Protein AF-A0A9D8WCL7-F1 (afdb_monomer_lite)

Structure (mmCIF, N/CA/C/O backbone):
data_AF-A0A9D8WCL7-F1
#
_entry.id   AF-A0A9D8WCL7-F1
#
loop_
_atom_site.group_PDB
_atom_site.id
_atom_site.type_symbol
_atom_site.label_atom_id
_atom_site.label_alt_id
_atom_site.label_comp_id
_atom_site.label_asym_id
_atom_site.label_entity_id
_atom_site.label_seq_id
_atom_site.pdbx_PDB_ins_code
_atom_site.Cartn_x
_atom_site.Cartn_y
_atom_site.Cartn_z
_atom_site.occupancy
_atom_site.B_iso_or_equiv
_atom_site.auth_seq_id
_atom_site.auth_comp_id
_atom_site.auth_asym_id
_atom_site.auth_atom_id
_atom_site.pdbx_PDB_model_num
ATOM 1 N N . MET A 1 1 ? 23.160 56.552 -27.218 1.00 34.03 1 MET A N 1
ATOM 2 C CA . MET A 1 1 ? 22.590 55.188 -27.225 1.00 34.03 1 MET A CA 1
ATOM 3 C C . MET A 1 1 ? 23.406 54.315 -26.280 1.00 34.03 1 MET A C 1
ATOM 5 O O . MET A 1 1 ? 24.615 54.299 -26.427 1.00 34.03 1 MET A O 1
ATOM 9 N N . LYS A 1 2 ? 22.698 53.624 -25.373 1.00 36.78 2 LYS A N 1
ATOM 10 C CA . LYS A 1 2 ? 23.035 52.411 -24.595 1.00 36.78 2 LYS A CA 1
ATOM 11 C C . LYS A 1 2 ? 24.181 52.452 -23.555 1.00 36.78 2 LYS A C 1
ATOM 13 O O . LYS A 1 2 ? 25.355 52.581 -23.860 1.00 36.78 2 LYS A O 1
ATOM 18 N N . THR A 1 3 ? 23.721 52.284 -22.315 1.00 43.66 3 THR A N 1
ATOM 19 C CA . THR A 1 3 ? 24.342 52.043 -21.003 1.00 43.66 3 THR A CA 1
ATOM 20 C C . THR A 1 3 ? 25.084 50.710 -20.896 1.00 43.66 3 THR A C 1
ATOM 22 O O . THR A 1 3 ? 24.602 49.733 -21.466 1.00 43.66 3 THR A O 1
ATOM 25 N N . VAL A 1 4 ? 26.116 50.615 -20.041 1.00 42.56 4 VAL A N 1
ATOM 26 C CA . VAL A 1 4 ? 26.512 49.339 -19.408 1.00 42.56 4 VAL A CA 1
ATOM 27 C C . VAL A 1 4 ? 26.887 49.542 -17.932 1.00 42.56 4 VAL A C 1
ATOM 29 O O . VAL A 1 4 ? 27.802 50.286 -17.598 1.00 42.56 4 VAL A O 1
ATOM 32 N N . LEU A 1 5 ? 26.066 48.871 -17.123 1.00 43.91 5 LEU A N 1
ATOM 33 C CA . LEU A 1 5 ? 26.157 48.323 -15.769 1.00 43.91 5 LEU A CA 1
ATOM 34 C C . LEU A 1 5 ? 27.315 48.714 -14.832 1.00 43.91 5 LEU A C 1
ATOM 36 O O . LEU A 1 5 ? 28.492 48.507 -15.114 1.00 43.91 5 LEU A O 1
ATOM 40 N N . GLY A 1 6 ? 26.900 49.166 -13.643 1.00 33.88 6 GLY A N 1
ATOM 41 C CA . GLY A 1 6 ? 27.720 49.387 -12.459 1.00 33.88 6 GLY A CA 1
ATOM 42 C C . GLY A 1 6 ? 28.096 48.105 -11.710 1.00 33.88 6 GLY A C 1
ATOM 43 O O . GLY A 1 6 ? 27.504 47.041 -11.884 1.00 33.88 6 GLY A O 1
ATOM 44 N N . ALA A 1 7 ? 29.133 48.282 -10.897 1.00 48.72 7 ALA A N 1
ATOM 45 C CA . ALA A 1 7 ? 29.952 47.288 -10.231 1.00 48.72 7 ALA A CA 1
ATOM 46 C C . ALA A 1 7 ? 29.240 46.450 -9.158 1.00 48.72 7 ALA A C 1
ATOM 48 O O . ALA A 1 7 ? 28.266 46.863 -8.532 1.00 48.72 7 ALA A O 1
ATOM 49 N N . ALA A 1 8 ? 29.824 45.272 -8.946 1.00 47.41 8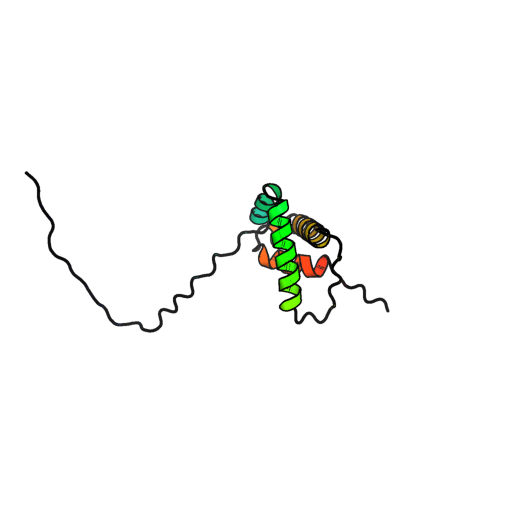 ALA A N 1
ATOM 50 C CA . ALA A 1 8 ? 29.477 44.274 -7.955 1.00 47.41 8 ALA A CA 1
ATOM 51 C C . ALA A 1 8 ? 29.528 44.800 -6.512 1.00 47.41 8 ALA A C 1
ATOM 53 O O . ALA A 1 8 ? 30.469 45.488 -6.120 1.00 47.41 8 ALA A O 1
ATOM 54 N N . ALA A 1 9 ? 28.572 44.356 -5.700 1.00 42.72 9 ALA A N 1
ATOM 55 C CA . ALA A 1 9 ? 28.692 44.333 -4.251 1.00 42.72 9 ALA A CA 1
ATOM 56 C C . ALA A 1 9 ? 28.553 42.876 -3.794 1.00 42.72 9 ALA A C 1
ATOM 58 O O . ALA A 1 9 ? 27.452 42.353 -3.642 1.00 42.72 9 ALA A O 1
ATOM 59 N N . ALA A 1 10 ? 29.695 42.210 -3.624 1.00 49.16 10 ALA A N 1
ATOM 60 C CA . ALA A 1 10 ? 29.781 40.965 -2.879 1.00 49.16 10 ALA A CA 1
ATOM 61 C C . ALA A 1 10 ? 29.722 41.316 -1.387 1.00 49.16 10 ALA A C 1
ATOM 63 O O . ALA A 1 10 ? 30.685 41.844 -0.834 1.00 49.16 10 ALA A O 1
ATOM 64 N N . VAL A 1 11 ? 28.588 41.050 -0.740 1.00 45.69 11 VAL A N 1
ATOM 65 C CA . VAL A 1 11 ? 28.482 41.095 0.721 1.00 45.69 11 VAL A CA 1
ATOM 66 C C . VAL A 1 11 ? 28.601 39.665 1.228 1.00 45.69 11 VAL A C 1
ATOM 68 O O . VAL A 1 11 ? 27.634 38.910 1.259 1.00 45.69 11 VAL A O 1
ATOM 71 N N . LEU A 1 12 ? 29.826 39.292 1.599 1.00 50.06 12 LEU A N 1
ATOM 72 C CA . LEU A 1 12 ? 30.101 38.131 2.437 1.00 50.06 12 LEU A CA 1
ATOM 73 C C . LEU A 1 12 ? 29.705 38.485 3.874 1.00 50.06 12 LEU A C 1
ATOM 75 O O . LEU A 1 12 ? 30.469 39.134 4.587 1.00 50.06 12 LEU A O 1
ATOM 79 N N . ALA A 1 13 ? 28.518 38.061 4.303 1.00 47.34 13 ALA A N 1
ATOM 80 C CA . ALA A 1 13 ? 28.166 38.016 5.717 1.00 47.34 13 ALA A CA 1
ATOM 81 C C . ALA A 1 13 ? 28.408 36.592 6.234 1.00 47.34 13 ALA A C 1
ATOM 83 O O . ALA A 1 13 ? 27.583 35.694 6.100 1.00 47.34 13 ALA A O 1
ATOM 84 N N . PHE A 1 14 ? 29.599 36.405 6.797 1.00 51.03 14 PHE A N 1
ATOM 85 C CA . PHE A 1 14 ? 30.046 35.223 7.526 1.00 51.03 14 PHE A CA 1
ATOM 86 C C . PHE A 1 14 ? 29.446 35.247 8.944 1.00 51.03 14 PHE A C 1
ATOM 88 O O . PHE A 1 14 ? 30.127 35.618 9.889 1.00 51.03 14 PHE A O 1
ATOM 95 N N . PHE A 1 15 ? 28.171 34.890 9.110 1.00 48.38 15 PHE A N 1
ATOM 96 C CA . PHE A 1 15 ? 27.592 34.570 10.424 1.00 48.38 15 PHE A CA 1
ATOM 97 C C . PHE A 1 15 ? 26.469 33.545 10.245 1.00 48.38 15 PHE A C 1
ATOM 99 O O . PHE A 1 15 ? 25.390 33.890 9.781 1.00 48.38 15 PHE A O 1
ATOM 106 N N . GLY A 1 16 ? 26.744 32.286 10.597 1.00 38.09 16 GLY A N 1
ATOM 107 C CA . GLY A 1 16 ? 25.758 31.201 10.555 1.00 38.09 16 GLY A CA 1
ATOM 108 C C . GLY A 1 16 ? 26.301 29.884 10.004 1.00 38.09 16 GLY A C 1
ATOM 109 O O . GLY A 1 16 ? 25.709 29.297 9.108 1.00 38.09 16 GLY A O 1
ATOM 110 N N . LEU A 1 17 ? 27.441 29.415 10.526 1.00 44.31 17 LEU A N 1
ATOM 111 C CA . LEU A 1 17 ? 27.709 27.972 10.579 1.00 44.31 17 LEU A CA 1
ATOM 112 C C . LEU A 1 17 ? 26.498 27.322 11.281 1.00 44.31 17 LEU A C 1
ATOM 114 O O . LEU A 1 17 ? 26.026 27.901 12.255 1.00 44.31 17 LEU A O 1
ATOM 118 N N . PHE A 1 18 ? 26.010 26.181 10.783 1.00 45.66 18 PHE A N 1
ATOM 119 C CA . PHE A 1 18 ? 24.719 25.534 11.107 1.00 45.66 18 PHE A CA 1
ATOM 120 C C . PHE A 1 18 ? 23.485 26.075 10.359 1.00 45.66 18 PHE A C 1
ATOM 122 O O . PHE A 1 18 ? 22.411 26.215 10.932 1.00 45.66 18 PHE A O 1
ATOM 129 N N . ALA A 1 19 ? 23.592 26.324 9.053 1.00 39.22 19 ALA A N 1
ATOM 130 C CA . ALA A 1 19 ? 22.452 26.021 8.194 1.00 39.22 19 ALA A CA 1
ATOM 131 C C . ALA A 1 19 ? 22.567 24.536 7.848 1.00 39.22 19 ALA A C 1
ATOM 133 O O . ALA A 1 19 ? 23.224 24.161 6.876 1.00 39.22 19 ALA A O 1
ATOM 134 N N . ASP A 1 20 ? 22.010 23.693 8.713 1.00 42.16 20 ASP A N 1
ATOM 135 C CA . ASP A 1 20 ? 21.554 22.368 8.326 1.00 42.16 20 ASP A CA 1
ATOM 136 C C . ASP A 1 20 ? 20.616 22.571 7.131 1.00 42.16 20 ASP A C 1
ATOM 138 O O . ASP A 1 20 ? 19.422 22.818 7.280 1.00 42.16 20 ASP A O 1
ATOM 142 N N . ALA A 1 21 ? 21.179 22.536 5.923 1.00 45.66 21 ALA A N 1
ATOM 143 C CA . ALA A 1 21 ? 20.429 22.268 4.715 1.00 45.66 21 ALA A CA 1
ATOM 144 C C . ALA A 1 21 ? 19.985 20.805 4.811 1.00 45.66 21 ALA A C 1
ATOM 146 O O . ALA A 1 21 ? 20.493 19.938 4.105 1.00 45.66 21 ALA A O 1
ATOM 147 N N . GLN A 1 22 ? 19.082 20.520 5.753 1.00 41.47 22 GLN A N 1
ATOM 148 C CA . GLN A 1 22 ? 18.163 19.410 5.618 1.00 41.47 22 GLN A CA 1
ATOM 149 C C . GLN A 1 22 ? 17.443 19.756 4.322 1.00 41.47 22 GLN A C 1
ATOM 151 O O . GLN A 1 22 ? 16.653 20.699 4.283 1.00 41.47 22 GLN A O 1
ATOM 156 N N . ALA A 1 23 ? 17.853 19.122 3.223 1.00 46.19 23 ALA A N 1
ATOM 157 C CA . ALA A 1 23 ? 17.016 19.060 2.047 1.00 46.19 23 ALA A CA 1
ATOM 158 C C . ALA A 1 23 ? 15.701 18.496 2.575 1.00 46.19 23 ALA A C 1
ATOM 160 O O . ALA A 1 23 ? 15.657 17.333 2.966 1.00 46.19 23 ALA A O 1
ATOM 161 N N . GLU A 1 24 ? 14.726 19.382 2.763 1.00 41.50 24 GLU A N 1
ATOM 162 C CA . GLU A 1 24 ? 13.397 19.041 3.236 1.00 41.50 24 GLU A CA 1
ATOM 163 C C . GLU A 1 24 ? 12.922 17.970 2.263 1.00 41.50 24 GLU A C 1
ATOM 165 O O . GLU A 1 24 ? 12.837 18.220 1.056 1.00 41.50 24 GLU A O 1
ATOM 170 N N . GLU A 1 25 ? 12.819 16.735 2.759 1.00 54.22 25 GLU A N 1
ATOM 171 C CA . GLU A 1 25 ? 12.346 15.622 1.952 1.00 54.22 25 GLU A CA 1
ATOM 172 C C . GLU A 1 25 ? 10.992 16.082 1.405 1.00 54.22 25 GLU A C 1
ATOM 174 O O . GLU A 1 25 ? 10.194 16.616 2.188 1.00 54.22 25 GLU A O 1
ATOM 179 N N . PRO A 1 26 ? 10.782 16.052 0.074 1.00 55.44 26 PRO A N 1
ATOM 180 C CA . PRO A 1 26 ? 9.546 16.563 -0.494 1.00 55.44 26 PRO A CA 1
ATOM 181 C C . PRO A 1 26 ? 8.392 15.905 0.251 1.00 55.44 26 PRO A C 1
ATOM 183 O O . PRO A 1 26 ? 8.411 14.693 0.459 1.00 55.44 26 PRO A O 1
ATOM 186 N N . ALA A 1 27 ? 7.451 16.725 0.723 1.00 63.25 27 ALA A N 1
ATOM 187 C CA . ALA A 1 27 ? 6.296 16.210 1.435 1.00 63.25 27 ALA A CA 1
ATOM 188 C C . ALA A 1 27 ? 5.631 15.156 0.550 1.00 63.25 27 ALA A C 1
ATOM 190 O O . ALA A 1 27 ? 5.347 15.433 -0.616 1.00 63.25 27 ALA A O 1
ATOM 191 N N . ASP A 1 28 ? 5.446 13.960 1.103 1.00 76.44 28 ASP A N 1
ATOM 192 C CA . ASP A 1 28 ? 4.765 12.877 0.410 1.00 76.44 28 ASP A CA 1
ATOM 193 C C . ASP A 1 28 ? 3.388 13.359 -0.062 1.00 76.44 28 ASP A C 1
ATOM 195 O O . ASP A 1 28 ? 2.651 14.009 0.689 1.00 76.44 28 ASP A O 1
ATOM 199 N N . ASP A 1 29 ? 3.047 13.029 -1.307 1.00 88.88 29 ASP A N 1
ATOM 200 C CA . ASP A 1 29 ? 1.730 13.307 -1.867 1.00 88.88 29 ASP A CA 1
ATOM 201 C C . ASP A 1 29 ? 0.616 12.622 -1.051 1.00 88.88 29 ASP A C 1
ATOM 203 O O . ASP A 1 29 ? 0.840 11.698 -0.259 1.00 88.88 29 ASP A O 1
ATOM 207 N N . SER A 1 30 ? -0.627 13.065 -1.238 1.00 95.00 30 SER A N 1
ATOM 208 C CA . SER A 1 30 ? -1.769 12.399 -0.606 1.00 95.00 30 SER A CA 1
ATOM 209 C C . SER A 1 30 ? -1.996 11.001 -1.191 1.00 95.00 30 SER A C 1
ATOM 211 O O . SER A 1 30 ? -1.684 10.745 -2.359 1.00 95.00 30 SER A O 1
ATOM 213 N N . LEU A 1 31 ? -2.599 10.098 -0.410 1.00 94.75 31 LEU A N 1
ATOM 214 C CA . LEU A 1 31 ? -2.973 8.756 -0.872 1.00 94.75 31 LEU A CA 1
ATOM 215 C C . LEU A 1 31 ? -3.813 8.795 -2.156 1.00 94.75 31 LEU A C 1
ATOM 217 O O . LEU A 1 31 ? -3.591 7.993 -3.063 1.00 94.75 31 LEU A O 1
ATOM 221 N N . GLN A 1 32 ? -4.761 9.728 -2.244 1.00 95.44 32 GLN A N 1
ATOM 222 C CA . GLN A 1 32 ? -5.582 9.892 -3.440 1.00 95.44 32 GLN A CA 1
ATOM 223 C C . GLN A 1 32 ? -4.746 10.253 -4.674 1.00 95.44 32 GLN A C 1
ATOM 225 O O . GLN A 1 32 ? -4.928 9.653 -5.732 1.00 95.44 32 GLN A O 1
ATOM 230 N N . THR A 1 33 ? -3.820 11.208 -4.549 1.00 95.19 33 THR A N 1
ATOM 231 C CA . THR A 1 33 ? -2.946 11.612 -5.663 1.00 95.19 33 THR A CA 1
ATOM 232 C C . THR A 1 33 ? -2.077 10.442 -6.108 1.00 95.19 33 THR A C 1
ATOM 234 O O . THR A 1 33 ? -2.011 10.130 -7.293 1.00 95.19 33 THR A O 1
ATOM 237 N N . PHE A 1 34 ? -1.502 9.728 -5.143 1.00 94.50 34 PHE A N 1
ATOM 238 C CA . PHE A 1 34 ? -0.693 8.547 -5.396 1.00 94.50 34 PHE A CA 1
ATOM 239 C C . PHE A 1 34 ? -1.466 7.438 -6.134 1.00 94.50 34 PHE A C 1
ATOM 241 O O . PHE A 1 34 ? -0.956 6.845 -7.083 1.00 94.50 34 PHE A O 1
ATOM 248 N N . LEU A 1 35 ? -2.712 7.153 -5.737 1.00 94.75 35 LEU A N 1
ATOM 249 C CA . LEU A 1 35 ? -3.517 6.121 -6.398 1.00 94.75 35 LEU A CA 1
ATOM 250 C C . LEU A 1 35 ? -3.938 6.506 -7.819 1.00 94.75 35 LEU A C 1
ATOM 252 O O . LEU A 1 35 ? -3.976 5.630 -8.681 1.00 94.75 35 LEU A O 1
ATOM 256 N N . LEU A 1 36 ? -4.180 7.794 -8.085 1.00 95.00 36 LEU A N 1
ATOM 257 C CA . LEU A 1 36 ? -4.404 8.281 -9.450 1.00 95.00 36 LEU A CA 1
ATOM 258 C C . LEU A 1 36 ? -3.182 8.018 -10.343 1.00 95.00 36 LEU A C 1
ATOM 260 O O . LEU A 1 36 ? -3.335 7.548 -11.468 1.00 95.00 36 LEU A O 1
ATOM 264 N N . GLU A 1 37 ? -1.969 8.256 -9.838 1.00 92.88 37 GLU A N 1
ATOM 265 C CA . GLU A 1 37 ? -0.739 7.942 -10.576 1.00 92.88 37 GLU A CA 1
ATOM 266 C C . GLU A 1 37 ? -0.545 6.432 -10.767 1.00 92.88 37 GLU A C 1
ATOM 268 O O . GLU A 1 37 ? -0.138 5.980 -11.840 1.00 92.88 37 GLU A O 1
ATOM 273 N N . CYS A 1 38 ? -0.875 5.628 -9.754 1.00 92.94 38 CYS A N 1
ATOM 274 C CA . CYS A 1 38 ? -0.833 4.172 -9.860 1.00 92.94 38 CYS A CA 1
ATOM 275 C C . CYS A 1 38 ? -1.788 3.619 -10.926 1.00 92.94 38 CYS A C 1
ATOM 277 O O . CYS A 1 38 ? -1.432 2.648 -11.594 1.00 92.94 38 CYS A O 1
ATOM 279 N N . ASP A 1 39 ? -2.967 4.218 -11.108 1.00 92.81 39 ASP A N 1
ATOM 280 C CA . ASP A 1 39 ? -3.915 3.813 -12.151 1.00 92.81 39 ASP A CA 1
ATOM 281 C C . ASP A 1 39 ? -3.372 4.099 -13.562 1.00 92.81 39 ASP A C 1
ATOM 283 O O . ASP A 1 39 ? -3.535 3.273 -14.468 1.00 92.81 39 ASP A O 1
ATOM 287 N N . ASP A 1 40 ? -2.666 5.219 -13.741 1.00 93.44 40 ASP A N 1
ATOM 288 C CA . ASP A 1 40 ? -2.020 5.578 -15.009 1.00 93.44 40 ASP A CA 1
ATOM 289 C C . ASP A 1 40 ? -0.774 4.713 -15.303 1.00 93.44 40 ASP A C 1
ATOM 291 O O . ASP A 1 40 ? -0.481 4.417 -16.468 1.00 93.44 40 ASP A O 1
ATOM 295 N N . TYR A 1 41 ? -0.063 4.260 -14.261 1.00 93.38 41 TYR A N 1
ATOM 296 C CA . TYR A 1 41 ? 1.216 3.541 -14.362 1.00 93.38 41 TYR A CA 1
ATOM 297 C C . TYR A 1 41 ? 1.267 2.270 -13.495 1.00 93.38 41 TYR A C 1
ATOM 299 O O . TYR A 1 41 ? 2.169 2.076 -12.675 1.00 93.38 41 TYR A O 1
ATOM 307 N N . LEU A 1 42 ? 0.321 1.349 -13.707 1.00 91.69 42 LEU A N 1
ATOM 308 C CA . LEU A 1 42 ? 0.145 0.166 -12.849 1.00 91.69 42 LEU A CA 1
ATOM 309 C C . LEU A 1 42 ? 1.399 -0.715 -12.701 1.00 91.69 42 LEU A C 1
ATOM 311 O O . LEU A 1 42 ? 1.658 -1.251 -11.622 1.00 91.69 42 LEU A O 1
ATOM 315 N N . ASP A 1 43 ? 2.180 -0.900 -13.767 1.00 93.12 43 ASP A N 1
ATOM 316 C CA . ASP A 1 43 ? 3.385 -1.735 -13.702 1.00 93.12 43 ASP A CA 1
ATOM 317 C C . ASP A 1 43 ? 4.503 -1.077 -12.878 1.00 93.12 43 ASP A C 1
ATOM 319 O O . ASP A 1 43 ? 5.165 -1.770 -12.101 1.00 93.12 43 ASP A O 1
ATOM 323 N N . ASP A 1 44 ? 4.661 0.245 -12.969 1.00 91.94 44 ASP A N 1
ATOM 324 C CA . ASP A 1 44 ? 5.622 0.998 -12.155 1.00 91.94 44 ASP A CA 1
ATOM 325 C C . ASP A 1 44 ? 5.171 1.040 -10.691 1.00 91.94 44 ASP A C 1
ATOM 327 O O . ASP A 1 44 ? 5.968 0.786 -9.786 1.00 91.94 44 ASP A O 1
ATOM 331 N N . CYS A 1 45 ? 3.868 1.224 -10.455 1.00 93.19 45 CYS A N 1
ATOM 332 C CA . CYS A 1 45 ? 3.278 1.126 -9.125 1.00 93.19 45 CYS A CA 1
ATOM 333 C C . CYS A 1 45 ? 3.525 -0.259 -8.505 1.00 93.19 45 CYS A C 1
ATOM 335 O O . CYS A 1 45 ? 3.931 -0.365 -7.350 1.00 93.19 45 CYS A O 1
ATOM 337 N N . ARG A 1 46 ? 3.392 -1.352 -9.271 1.00 93.69 46 ARG A N 1
ATOM 338 C CA . ARG A 1 46 ? 3.726 -2.705 -8.789 1.00 93.69 46 ARG A CA 1
ATOM 339 C C . ARG A 1 46 ? 5.198 -2.865 -8.431 1.00 93.69 46 ARG A C 1
ATOM 341 O O . ARG A 1 46 ? 5.505 -3.536 -7.445 1.00 93.69 46 ARG A O 1
ATOM 348 N N . VAL A 1 47 ? 6.112 -2.309 -9.226 1.00 92.62 47 VAL A N 1
ATOM 349 C CA . VAL A 1 47 ? 7.551 -2.330 -8.915 1.00 92.62 47 VAL A CA 1
ATOM 350 C C . VAL A 1 47 ? 7.804 -1.589 -7.605 1.00 92.62 47 VAL A C 1
ATOM 352 O O . VAL A 1 47 ? 8.395 -2.166 -6.692 1.00 92.62 47 VAL A O 1
ATOM 355 N N . TYR A 1 48 ? 7.258 -0.381 -7.475 1.00 91.31 48 TYR A N 1
ATOM 356 C CA . TYR A 1 48 ? 7.365 0.433 -6.270 1.00 91.31 48 TYR A CA 1
ATOM 357 C C . TYR A 1 48 ? 6.811 -0.283 -5.028 1.00 91.31 48 TYR A C 1
ATOM 359 O O . TYR A 1 48 ? 7.482 -0.360 -4.001 1.00 91.31 48 TYR A O 1
ATOM 367 N N . MET A 1 49 ? 5.632 -0.904 -5.130 1.00 91.19 49 MET A N 1
ATOM 368 C CA . MET A 1 49 ? 5.035 -1.687 -4.042 1.00 91.19 49 MET A CA 1
ATOM 369 C C . MET A 1 49 ? 5.917 -2.858 -3.616 1.00 91.19 49 MET A C 1
ATOM 371 O O . MET A 1 49 ? 6.088 -3.095 -2.423 1.00 91.19 49 MET A O 1
ATOM 375 N N . ASN A 1 50 ? 6.493 -3.600 -4.565 1.00 88.38 50 ASN A N 1
ATOM 376 C CA . ASN A 1 50 ? 7.393 -4.702 -4.230 1.00 88.38 50 ASN A CA 1
ATOM 377 C C . ASN A 1 50 ? 8.646 -4.198 -3.492 1.00 88.38 50 ASN A C 1
ATOM 379 O O . ASN A 1 50 ? 9.041 -4.799 -2.491 1.00 88.38 50 ASN A O 1
ATOM 383 N N . ASP A 1 51 ? 9.238 -3.088 -3.938 1.00 87.88 51 ASP A N 1
ATOM 384 C CA . ASP A 1 51 ? 10.399 -2.478 -3.281 1.00 87.88 51 ASP A CA 1
ATOM 385 C C . ASP A 1 51 ? 10.060 -1.957 -1.880 1.00 87.88 51 ASP A C 1
ATOM 387 O O . ASP A 1 51 ? 10.834 -2.165 -0.935 1.00 87.88 51 ASP A O 1
ATOM 391 N N . PHE A 1 52 ? 8.881 -1.351 -1.713 1.00 87.12 52 PHE A N 1
ATOM 392 C CA . PHE A 1 52 ? 8.379 -0.920 -0.414 1.00 87.12 52 PHE A CA 1
ATOM 393 C C . PHE A 1 52 ? 8.187 -2.103 0.530 1.00 87.12 52 PHE A C 1
ATOM 395 O O . PHE A 1 52 ? 8.697 -2.070 1.643 1.00 87.12 52 PHE A O 1
ATOM 402 N N . ILE A 1 53 ? 7.522 -3.176 0.095 1.00 83.38 53 ILE A N 1
ATOM 403 C CA . ILE A 1 53 ? 7.307 -4.383 0.908 1.00 83.38 53 ILE A CA 1
ATOM 404 C C . ILE A 1 53 ? 8.654 -4.958 1.368 1.00 83.38 53 ILE A C 1
ATOM 406 O O . ILE A 1 53 ? 8.845 -5.235 2.551 1.00 83.38 53 ILE A O 1
ATOM 410 N N . LEU A 1 54 ? 9.628 -5.085 0.461 1.00 80.12 54 LEU A N 1
ATOM 411 C CA . LEU A 1 54 ? 10.967 -5.583 0.791 1.00 80.12 54 LEU A CA 1
ATOM 412 C C . LEU A 1 54 ? 11.718 -4.671 1.772 1.00 80.12 54 LEU A C 1
ATOM 414 O O . LEU A 1 54 ? 12.469 -5.163 2.618 1.00 80.12 54 LEU A O 1
ATOM 418 N N . SER A 1 55 ? 11.539 -3.356 1.656 1.00 78.81 55 SE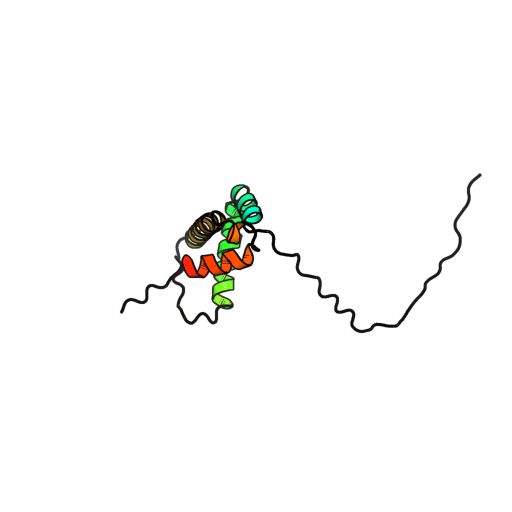R A N 1
ATOM 419 C CA . SER A 1 55 ? 12.154 -2.366 2.546 1.00 78.81 55 SER A CA 1
ATOM 420 C C . SER A 1 55 ? 11.470 -2.340 3.913 1.00 78.81 55 SER A C 1
ATOM 422 O O . SER A 1 55 ? 12.147 -2.376 4.939 1.00 78.81 55 SER A O 1
ATOM 424 N N . GLY A 1 56 ? 10.141 -2.405 3.935 1.00 71.06 56 GLY A N 1
ATOM 425 C CA . GLY A 1 56 ? 9.310 -2.498 5.128 1.00 71.06 56 GLY A CA 1
ATOM 426 C C . GLY A 1 56 ? 9.651 -3.724 5.969 1.00 71.06 56 GLY A C 1
ATOM 427 O O . GLY A 1 56 ? 9.834 -3.584 7.174 1.00 71.06 56 GLY A O 1
ATOM 428 N N . ILE A 1 57 ? 9.878 -4.892 5.349 1.00 66.56 57 ILE A N 1
ATOM 429 C CA . ILE A 1 57 ? 10.389 -6.096 6.039 1.00 66.56 57 ILE A CA 1
ATOM 430 C C . ILE A 1 57 ? 11.725 -5.820 6.742 1.00 66.56 57 ILE A C 1
ATOM 432 O O . ILE A 1 57 ? 11.935 -6.278 7.863 1.00 66.56 57 ILE A O 1
ATOM 436 N N . LYS A 1 58 ? 12.644 -5.091 6.094 1.00 62.16 58 LYS A N 1
ATOM 437 C CA . LYS A 1 58 ? 13.983 -4.802 6.639 1.00 62.16 58 LYS A CA 1
ATOM 438 C C . LYS A 1 58 ? 13.957 -3.768 7.764 1.00 62.16 58 LYS A C 1
ATOM 440 O O . LYS A 1 58 ? 14.805 -3.830 8.649 1.00 62.16 58 LYS A O 1
ATOM 445 N N . MET A 1 59 ? 13.027 -2.815 7.712 1.00 54.09 59 MET A N 1
ATOM 446 C CA . MET A 1 59 ? 12.874 -1.746 8.710 1.00 54.09 59 MET A CA 1
ATOM 447 C C . MET A 1 59 ? 11.992 -2.162 9.894 1.00 54.09 59 MET A C 1
ATOM 449 O O . MET A 1 59 ? 12.070 -1.580 10.975 1.00 54.09 59 MET A O 1
ATOM 453 N N . SER A 1 60 ? 11.159 -3.181 9.706 1.00 50.06 60 SER A N 1
ATOM 454 C CA . SER A 1 60 ? 10.247 -3.699 10.713 1.00 50.06 60 SER A CA 1
ATOM 455 C C . SER A 1 60 ? 11.006 -4.369 11.875 1.00 50.06 60 SER A C 1
ATOM 457 O O . SER A 1 60 ? 11.495 -5.490 11.756 1.00 50.06 60 SER A O 1
ATOM 459 N N . ASN A 1 61 ? 10.974 -3.735 13.054 1.00 50.53 61 ASN A N 1
ATOM 460 C CA . ASN A 1 61 ? 10.981 -4.428 14.354 1.00 50.53 61 ASN A CA 1
ATOM 461 C C . ASN A 1 61 ? 9.570 -4.957 14.694 1.00 50.53 61 ASN A C 1
ATOM 463 O O . ASN A 1 61 ? 9.193 -5.003 15.865 1.00 50.53 61 ASN A O 1
ATOM 467 N N . ASN A 1 62 ? 8.741 -5.260 13.686 1.00 49.28 62 ASN A N 1
ATOM 468 C CA . ASN A 1 62 ? 7.354 -5.647 13.888 1.00 49.28 62 ASN A CA 1
ATOM 469 C C . ASN A 1 62 ? 7.323 -6.965 14.684 1.00 49.28 62 ASN A C 1
ATOM 471 O O . ASN A 1 62 ? 7.860 -7.972 14.216 1.00 49.28 62 ASN A O 1
ATOM 475 N N . PRO A 1 63 ? 6.743 -6.980 15.901 1.00 47.44 63 PRO A N 1
ATOM 476 C CA . PRO A 1 63 ? 6.660 -8.192 16.710 1.00 47.44 63 PRO A CA 1
ATOM 477 C C . PRO A 1 63 ? 5.708 -9.231 16.102 1.00 47.44 63 PRO A C 1
ATOM 479 O O . PRO A 1 63 ? 5.705 -10.379 16.545 1.00 47.44 63 PRO A O 1
ATOM 482 N N . GLN A 1 64 ? 4.900 -8.839 15.110 1.00 51.47 64 GLN A N 1
ATOM 483 C CA . GLN A 1 64 ? 4.020 -9.734 14.375 1.00 51.47 64 GLN A CA 1
ATOM 484 C C . GLN A 1 64 ? 4.660 -10.123 13.038 1.00 51.47 64 GLN A C 1
ATOM 486 O O . GLN A 1 64 ? 5.095 -9.244 12.289 1.00 51.47 64 GLN A O 1
ATOM 491 N N . PRO A 1 65 ? 4.736 -11.425 12.717 1.00 56.84 65 PRO A N 1
ATOM 492 C CA . PRO A 1 65 ? 5.256 -11.847 11.429 1.00 56.84 65 PRO A CA 1
ATOM 493 C C . PRO A 1 65 ? 4.313 -11.359 10.310 1.00 56.84 65 PRO A C 1
ATOM 495 O O . PRO A 1 65 ? 3.094 -11.362 10.470 1.00 56.84 65 PRO A O 1
ATOM 498 N N . VAL A 1 66 ? 4.874 -10.910 9.183 1.00 66.25 66 VAL A N 1
ATOM 499 C CA . VAL A 1 66 ? 4.121 -10.554 7.964 1.00 66.25 66 VAL A CA 1
ATOM 500 C C . VAL A 1 66 ? 4.247 -11.679 6.939 1.00 66.25 66 VAL A C 1
ATOM 502 O O . VAL A 1 66 ? 5.352 -12.122 6.623 1.00 66.25 66 VAL A O 1
ATOM 505 N N . CYS A 1 67 ? 3.113 -12.168 6.433 1.00 73.19 67 CYS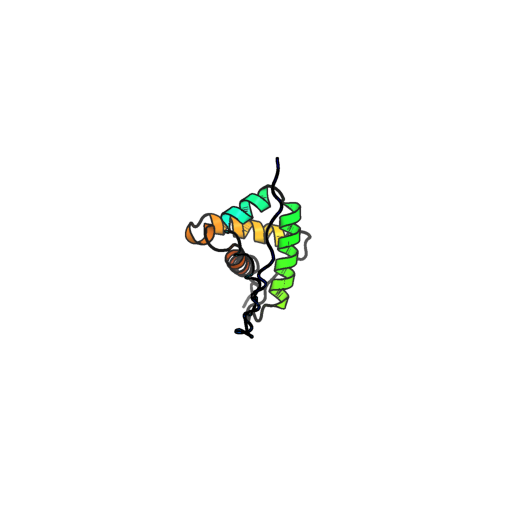 A N 1
ATOM 506 C CA . CYS A 1 67 ? 3.037 -13.371 5.599 1.00 73.19 67 CYS A CA 1
ATOM 507 C C . CYS A 1 67 ? 2.866 -12.998 4.127 1.00 73.19 67 CYS A C 1
ATOM 509 O O . CYS A 1 67 ? 1.768 -13.017 3.572 1.00 73.19 67 CYS A O 1
ATOM 511 N N . ILE A 1 68 ? 3.980 -12.631 3.498 1.00 75.69 68 ILE A N 1
ATOM 512 C CA . ILE A 1 68 ? 3.990 -12.074 2.144 1.00 75.69 68 ILE A CA 1
ATOM 513 C C . ILE A 1 68 ? 3.905 -13.197 1.094 1.00 75.69 68 ILE A C 1
ATOM 515 O O . ILE A 1 68 ? 4.701 -14.142 1.137 1.00 75.69 68 ILE A O 1
ATOM 519 N N . PRO A 1 69 ? 2.983 -13.110 0.117 1.00 75.25 69 PRO A N 1
ATOM 520 C CA . PRO A 1 69 ? 2.914 -14.060 -0.987 1.00 75.25 69 PRO A CA 1
ATOM 521 C C . PRO A 1 69 ? 4.197 -14.065 -1.829 1.00 75.25 69 PRO A C 1
ATOM 523 O O . PRO A 1 69 ? 4.693 -13.013 -2.219 1.00 75.25 69 PRO A O 1
ATOM 526 N N . LEU A 1 70 ? 4.690 -15.256 -2.188 1.00 72.00 70 LEU A N 1
ATOM 527 C CA . LEU A 1 70 ? 5.873 -15.422 -3.053 1.00 72.00 70 LEU A CA 1
ATOM 528 C C . LEU A 1 70 ? 5.555 -15.355 -4.558 1.00 72.00 70 LEU A C 1
ATOM 530 O O . LEU A 1 70 ? 6.454 -15.422 -5.395 1.00 72.00 70 LEU A O 1
ATOM 534 N N . GLU A 1 71 ? 4.275 -15.275 -4.917 1.00 80.19 71 GLU A N 1
ATOM 535 C CA . GLU A 1 71 ? 3.834 -15.187 -6.308 1.00 80.19 71 GLU A CA 1
ATOM 536 C C . GLU A 1 71 ? 4.128 -13.792 -6.876 1.00 80.19 71 GLU A C 1
ATOM 538 O O . GLU A 1 71 ? 3.893 -12.778 -6.215 1.00 80.19 71 GLU A O 1
ATOM 543 N N . ARG A 1 72 ? 4.640 -13.740 -8.114 1.00 74.88 72 ARG A N 1
ATOM 544 C CA . ARG A 1 72 ? 5.036 -12.484 -8.764 1.00 74.88 72 ARG A CA 1
ATOM 545 C C . ARG A 1 72 ? 3.876 -11.487 -8.755 1.00 74.88 72 ARG A C 1
ATOM 547 O O . ARG A 1 72 ? 2.777 -11.828 -9.174 1.00 74.88 72 ARG A O 1
ATOM 554 N N . ASN A 1 73 ? 4.154 -10.259 -8.321 1.00 82.62 73 ASN A N 1
ATOM 555 C CA . ASN A 1 73 ? 3.223 -9.127 -8.224 1.00 82.62 73 ASN A CA 1
ATOM 556 C C . ASN A 1 73 ? 2.026 -9.313 -7.284 1.00 82.62 73 ASN A C 1
ATOM 558 O O . ASN A 1 73 ? 1.378 -8.326 -6.973 1.00 82.62 73 ASN A O 1
ATOM 562 N N . LYS A 1 74 ? 1.759 -10.509 -6.755 1.00 88.06 74 LYS A N 1
ATOM 563 C CA . LYS A 1 74 ? 0.594 -10.742 -5.895 1.00 88.06 74 LYS A CA 1
ATOM 564 C C . LYS A 1 74 ? 0.623 -9.913 -4.617 1.00 88.06 74 LYS A C 1
ATOM 566 O O . LYS A 1 74 ? -0.403 -9.387 -4.208 1.00 88.06 74 LYS A O 1
ATOM 571 N N . ALA A 1 75 ? 1.796 -9.784 -4.001 1.00 87.31 75 ALA A N 1
ATOM 572 C CA . ALA A 1 75 ? 1.971 -8.928 -2.834 1.00 87.31 75 ALA A CA 1
ATOM 573 C C . ALA A 1 75 ? 1.695 -7.452 -3.180 1.00 87.31 75 ALA A C 1
ATOM 575 O O . ALA A 1 75 ? 0.945 -6.782 -2.477 1.00 87.31 75 ALA A O 1
ATOM 576 N N . ALA A 1 76 ? 2.227 -6.974 -4.307 1.00 91.12 76 ALA A N 1
ATOM 577 C CA . ALA A 1 76 ? 1.957 -5.629 -4.802 1.00 91.12 76 ALA A CA 1
ATOM 578 C C . ALA A 1 76 ? 0.468 -5.398 -5.117 1.00 91.12 76 ALA A C 1
ATOM 580 O O . ALA A 1 76 ? -0.093 -4.399 -4.686 1.00 91.12 76 ALA A O 1
ATOM 581 N N . ASP A 1 77 ? -0.198 -6.336 -5.793 1.00 92.38 77 ASP A N 1
ATOM 582 C CA . ASP A 1 77 ? -1.626 -6.239 -6.113 1.00 92.38 77 ASP A CA 1
ATOM 583 C C . ASP A 1 77 ? -2.489 -6.203 -4.836 1.00 92.38 77 ASP A C 1
ATOM 585 O O . ASP A 1 77 ? -3.451 -5.440 -4.755 1.00 92.38 77 ASP A O 1
ATOM 589 N N . MET A 1 78 ? -2.133 -6.984 -3.807 1.00 90.75 78 MET A N 1
ATOM 590 C CA . MET A 1 78 ? -2.809 -6.949 -2.503 1.00 90.75 78 MET A CA 1
ATOM 591 C C . MET A 1 78 ? -2.610 -5.612 -1.779 1.00 90.75 78 MET A C 1
ATOM 593 O O . MET A 1 78 ? -3.564 -5.087 -1.209 1.00 90.75 78 MET A O 1
ATOM 597 N N . MET A 1 79 ? -1.400 -5.048 -1.828 1.00 92.06 79 MET A N 1
ATOM 598 C CA . MET A 1 79 ? -1.113 -3.715 -1.288 1.00 92.06 79 MET A CA 1
ATOM 599 C C . MET A 1 79 ? -1.944 -2.636 -1.980 1.00 92.06 79 MET A C 1
ATOM 601 O O . MET A 1 79 ? -2.622 -1.872 -1.300 1.00 92.06 79 MET A O 1
ATOM 605 N N . ILE A 1 80 ? -1.944 -2.611 -3.317 1.00 93.38 80 ILE A N 1
ATOM 606 C CA . ILE A 1 80 ? -2.719 -1.648 -4.113 1.00 93.38 80 ILE A CA 1
ATOM 607 C C . ILE A 1 80 ? -4.205 -1.774 -3.777 1.00 93.38 80 ILE A C 1
ATOM 609 O O . ILE A 1 80 ? -4.844 -0.782 -3.445 1.00 93.38 80 ILE A O 1
ATOM 613 N N . SER A 1 81 ? -4.738 -3.000 -3.752 1.00 93.88 81 SER A N 1
ATOM 614 C CA . SER A 1 81 ? -6.133 -3.240 -3.372 1.00 93.88 81 SER A CA 1
ATOM 615 C C . SER A 1 81 ? -6.454 -2.704 -1.977 1.00 93.88 81 SER A C 1
ATOM 617 O O . SER A 1 81 ? -7.523 -2.129 -1.782 1.00 93.88 81 SER A O 1
ATOM 619 N N . ARG A 1 82 ? -5.556 -2.882 -0.999 1.00 94.06 82 ARG A N 1
ATOM 620 C CA . ARG A 1 82 ? -5.773 -2.391 0.365 1.00 94.06 82 ARG A CA 1
ATOM 621 C C . ARG A 1 82 ? -5.693 -0.865 0.445 1.00 94.06 82 ARG A C 1
ATOM 623 O O . ARG A 1 82 ? -6.492 -0.260 1.153 1.00 94.06 82 ARG A O 1
ATOM 630 N N . LEU A 1 83 ? -4.791 -0.238 -0.306 1.00 94.88 83 LEU A N 1
ATOM 631 C CA . LEU A 1 83 ? -4.702 1.220 -0.420 1.00 94.88 83 LEU A CA 1
ATOM 632 C C . LEU A 1 83 ? -5.973 1.816 -1.035 1.00 94.88 83 LEU A C 1
ATOM 634 O O . LEU A 1 83 ? -6.514 2.770 -0.485 1.00 94.88 83 LEU A O 1
ATOM 638 N N . SER A 1 84 ? -6.513 1.209 -2.095 1.00 94.75 84 SER A N 1
ATOM 639 C CA . SER A 1 84 ? -7.789 1.628 -2.692 1.00 94.75 84 SER A CA 1
ATOM 640 C C . SER A 1 84 ? -8.985 1.472 -1.745 1.00 94.75 84 SER A C 1
ATOM 642 O O . SER A 1 84 ? -10.010 2.126 -1.924 1.00 94.75 84 SER A O 1
ATOM 644 N N . GLU A 1 85 ? -8.912 0.587 -0.747 1.00 95.38 85 GLU A N 1
ATOM 645 C CA . GLU A 1 85 ? -9.926 0.516 0.310 1.00 95.38 85 GLU A CA 1
ATOM 646 C C . GLU A 1 85 ? -9.763 1.635 1.337 1.00 95.38 85 GLU A C 1
ATOM 648 O O . GLU A 1 85 ? -10.770 2.203 1.759 1.00 95.38 85 GLU A O 1
ATOM 653 N N . LEU A 1 86 ? -8.522 1.948 1.728 1.00 94.50 86 LEU A N 1
ATOM 654 C CA . LEU A 1 86 ? -8.218 3.047 2.644 1.00 94.50 86 LEU A CA 1
ATOM 655 C C . LEU A 1 86 ? -8.623 4.397 2.043 1.00 94.50 86 LEU A C 1
AT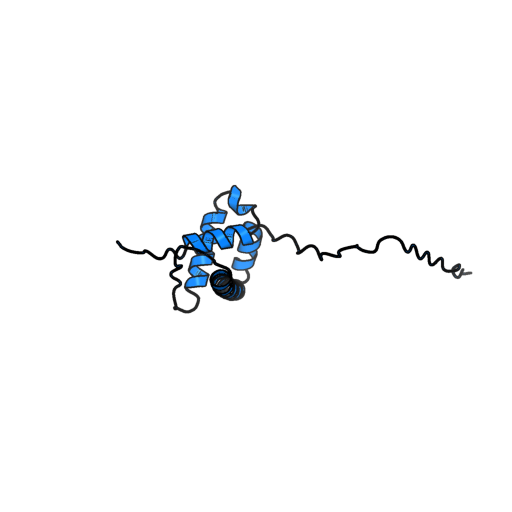OM 657 O O . LEU A 1 86 ? -9.258 5.184 2.729 1.00 94.50 86 LEU A O 1
ATOM 661 N N . GLU A 1 87 ? -8.369 4.631 0.755 1.00 95.56 87 GLU A N 1
ATOM 662 C CA . GLU A 1 87 ? -8.708 5.885 0.056 1.00 95.56 87 GLU A CA 1
ATOM 663 C C . GLU A 1 87 ? -10.212 6.207 0.044 1.00 95.56 87 GLU A C 1
ATOM 665 O O . GLU A 1 87 ? -10.611 7.357 -0.112 1.00 95.56 87 GLU A O 1
ATOM 670 N N . ARG A 1 88 ? -11.081 5.221 0.293 1.00 94.81 88 ARG A N 1
ATOM 671 C CA . ARG A 1 88 ? -12.524 5.472 0.447 1.00 94.81 88 ARG A CA 1
ATOM 672 C C . ARG A 1 88 ? -12.872 6.194 1.748 1.00 94.81 88 ARG A C 1
ATOM 674 O O . ARG A 1 88 ? -13.972 6.739 1.853 1.00 94.81 88 ARG A O 1
ATOM 681 N N . ASP A 1 89 ? -11.992 6.155 2.745 1.00 95.31 89 ASP A N 1
ATOM 682 C CA . ASP A 1 89 ? -12.113 6.934 3.972 1.00 95.31 89 ASP A CA 1
ATOM 683 C C . ASP A 1 89 ? -11.497 8.330 3.751 1.00 95.31 89 ASP A C 1
ATOM 685 O O . ASP A 1 89 ? -10.302 8.422 3.460 1.00 95.31 89 ASP A O 1
ATOM 689 N N . PRO A 1 90 ? -12.263 9.426 3.925 1.00 93.62 90 PRO A N 1
ATOM 690 C CA . PRO A 1 90 ? -11.754 10.784 3.744 1.00 93.62 90 PRO A CA 1
ATOM 691 C C . PRO A 1 90 ? -10.544 11.126 4.615 1.00 93.62 90 PRO A C 1
ATOM 693 O O . PRO A 1 90 ? -9.766 11.997 4.242 1.00 93.62 90 PRO A O 1
ATOM 696 N N . PHE A 1 91 ? -10.390 10.479 5.776 1.00 94.19 91 PHE A N 1
ATOM 697 C CA . PHE A 1 91 ? -9.201 10.660 6.603 1.00 94.19 91 PHE A CA 1
ATOM 698 C C . PHE A 1 91 ? -7.960 10.140 5.874 1.00 94.19 91 PHE A C 1
ATOM 700 O O . PHE A 1 91 ? -6.995 10.872 5.702 1.00 94.19 91 PHE A O 1
ATOM 707 N N . TRP A 1 92 ? -8.005 8.900 5.391 1.00 95.38 92 TRP A N 1
ATOM 708 C CA . TRP A 1 92 ? -6.865 8.270 4.728 1.00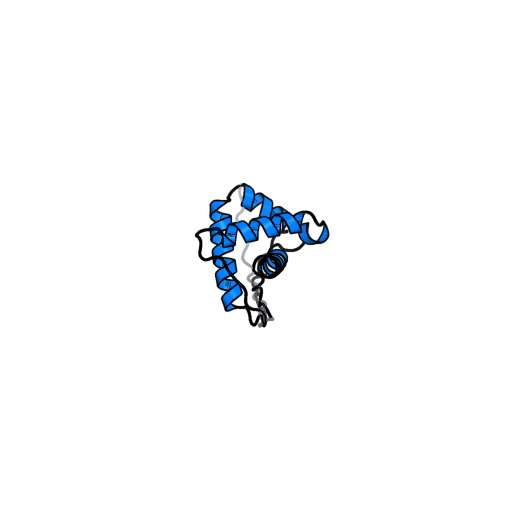 95.38 92 TRP A CA 1
ATOM 709 C C . TRP A 1 92 ? -6.588 8.832 3.334 1.00 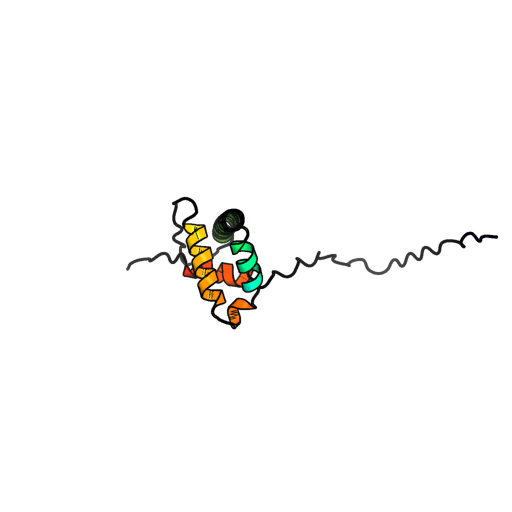95.38 92 TRP A C 1
ATOM 711 O O . TRP A 1 92 ? -5.434 8.847 2.927 1.00 95.38 92 TRP A O 1
ATOM 721 N N . ALA A 1 93 ? -7.611 9.297 2.612 1.00 93.69 93 ALA A N 1
ATOM 722 C CA . ALA A 1 93 ? -7.463 9.858 1.267 1.00 93.69 93 ALA A CA 1
ATOM 723 C C . ALA A 1 93 ? -6.522 11.078 1.213 1.00 93.69 93 ALA A C 1
ATOM 725 O O . ALA A 1 93 ? -5.763 11.228 0.254 1.00 93.69 93 ALA A O 1
ATOM 726 N N . GLU A 1 94 ? -6.574 11.929 2.242 1.00 93.00 94 GLU A N 1
ATOM 727 C CA . GLU A 1 94 ? -5.794 13.171 2.352 1.00 93.00 94 GLU A CA 1
ATOM 728 C C . GLU A 1 94 ? -4.464 12.983 3.099 1.00 93.00 94 GLU A C 1
ATOM 730 O O . GLU A 1 94 ? -3.594 13.852 3.044 1.00 93.00 94 GLU A O 1
ATOM 735 N N . GLU A 1 95 ? -4.293 11.864 3.808 1.00 93.06 95 GLU A N 1
ATOM 736 C CA . GLU A 1 95 ? -3.044 11.549 4.500 1.00 93.06 95 GLU A CA 1
ATOM 737 C C . GLU A 1 95 ? -1.910 11.263 3.500 1.00 93.06 95 GLU A C 1
ATOM 739 O O . GLU A 1 95 ? -2.162 10.759 2.397 1.00 93.06 95 GLU A O 1
ATOM 744 N N . PRO A 1 96 ? -0.647 11.519 3.888 1.00 93.50 96 PRO A N 1
ATOM 745 C CA . PRO A 1 96 ? 0.514 11.125 3.101 1.00 93.50 96 PRO A CA 1
ATOM 746 C C . PRO A 1 96 ? 0.485 9.635 2.747 1.00 93.50 96 PRO A C 1
ATOM 748 O O . PRO A 1 96 ? 0.293 8.782 3.626 1.00 93.50 96 PRO A O 1
ATOM 751 N N . TYR A 1 97 ? 0.714 9.299 1.474 1.00 90.25 97 TYR A N 1
ATOM 752 C CA . TYR A 1 97 ? 0.578 7.921 0.987 1.00 90.25 97 TYR A CA 1
ATOM 753 C C . TYR A 1 97 ? 1.497 6.940 1.743 1.00 90.25 97 TYR A C 1
ATOM 755 O O . TYR A 1 97 ? 1.104 5.798 1.986 1.00 90.25 97 TYR A O 1
ATOM 763 N N . GLY A 1 98 ? 2.673 7.383 2.208 1.00 87.81 98 GLY A N 1
ATOM 764 C CA . GLY A 1 98 ? 3.599 6.571 3.004 1.00 87.81 98 GLY A CA 1
ATOM 765 C C . GLY A 1 98 ? 2.988 6.033 4.308 1.00 87.81 98 GLY A C 1
ATOM 766 O O . GLY A 1 98 ? 3.181 4.860 4.649 1.00 87.81 98 GLY A O 1
ATOM 767 N N . ASN A 1 99 ? 2.173 6.838 5.004 1.00 88.81 99 ASN A N 1
ATOM 768 C CA . ASN A 1 99 ? 1.453 6.404 6.210 1.00 88.81 99 ASN A CA 1
ATOM 769 C C . ASN A 1 99 ? 0.432 5.310 5.871 1.00 88.81 99 ASN A C 1
ATOM 771 O O . ASN A 1 99 ? 0.371 4.270 6.536 1.00 88.81 99 ASN A O 1
ATOM 775 N N . ALA A 1 100 ? -0.340 5.521 4.803 1.00 91.19 100 ALA A N 1
ATOM 776 C CA . ALA A 1 100 ? -1.325 4.559 4.323 1.00 91.19 100 ALA A CA 1
ATOM 777 C C . ALA A 1 100 ? -0.672 3.254 3.843 1.00 91.19 100 ALA A C 1
ATOM 779 O O . ALA A 1 100 ? -1.212 2.178 4.083 1.00 91.19 100 ALA A O 1
ATOM 780 N N . MET A 1 101 ? 0.515 3.312 3.233 1.00 89.44 101 MET A N 1
ATOM 781 C CA . MET A 1 101 ? 1.282 2.130 2.830 1.00 89.44 101 MET A CA 1
ATOM 782 C C . MET A 1 101 ? 1.749 1.297 4.021 1.00 89.44 101 MET A C 1
ATOM 784 O O . MET A 1 101 ? 1.644 0.070 3.988 1.00 89.44 101 MET A O 1
ATOM 788 N N . MET A 1 102 ? 2.211 1.930 5.100 1.00 86.31 102 MET A N 1
ATOM 789 C CA . MET A 1 102 ? 2.565 1.212 6.329 1.00 86.31 102 MET A CA 1
ATOM 790 C C . MET A 1 102 ? 1.346 0.524 6.959 1.00 86.31 102 MET A C 1
ATOM 792 O O . MET A 1 102 ? 1.436 -0.635 7.385 1.00 86.31 102 MET A O 1
ATOM 796 N N . GLN A 1 103 ? 0.197 1.206 6.971 1.00 86.62 103 GLN A N 1
ATOM 797 C CA . GLN A 1 103 ? -1.070 0.629 7.421 1.00 86.62 103 GLN A CA 1
ATOM 798 C C . GLN A 1 103 ? -1.494 -0.545 6.525 1.00 86.62 103 GLN A C 1
ATOM 800 O O . GLN A 1 103 ? -1.762 -1.641 7.019 1.00 86.62 103 GLN A O 1
ATOM 805 N N . ALA A 1 104 ? -1.479 -0.352 5.205 1.00 88.94 104 ALA A N 1
ATOM 806 C CA . ALA A 1 104 ? -1.845 -1.363 4.222 1.00 88.94 104 ALA A CA 1
ATOM 807 C C . ALA A 1 104 ? -0.957 -2.607 4.315 1.00 88.94 104 ALA A C 1
ATOM 809 O O . ALA A 1 104 ? -1.470 -3.717 4.258 1.00 88.94 104 ALA A O 1
ATOM 810 N N . MET A 1 105 ? 0.351 -2.446 4.527 1.00 83.50 105 MET A N 1
ATOM 811 C CA . MET A 1 105 ? 1.283 -3.564 4.691 1.00 83.50 105 MET A CA 1
ATOM 812 C C . MET A 1 105 ? 0.960 -4.415 5.924 1.00 83.50 105 MET A C 1
ATOM 814 O O . MET A 1 105 ? 1.060 -5.641 5.870 1.00 83.50 105 MET A O 1
ATOM 818 N N . THR A 1 106 ? 0.551 -3.779 7.022 1.00 78.81 106 THR A N 1
ATOM 819 C CA . THR A 1 106 ? 0.155 -4.486 8.249 1.00 78.81 106 THR A CA 1
ATOM 820 C C . THR A 1 106 ? -1.177 -5.219 8.058 1.00 78.81 106 THR A C 1
ATOM 822 O O . THR A 1 106 ? -1.318 -6.363 8.485 1.00 78.81 106 THR A O 1
ATOM 825 N N . ASP A 1 107 ? -2.126 -4.593 7.361 1.00 81.44 107 ASP A N 1
ATOM 826 C CA . ASP A 1 107 ? -3.462 -5.148 7.120 1.00 81.44 107 ASP A CA 1
ATOM 827 C C . ASP A 1 107 ? -3.490 -6.239 6.038 1.00 81.44 107 ASP A C 1
ATOM 829 O O . ASP A 1 107 ? -4.283 -7.175 6.125 1.00 81.44 107 ASP A O 1
ATOM 833 N N . ALA A 1 108 ? -2.662 -6.114 4.997 1.00 79.31 108 ALA A N 1
ATOM 834 C CA . ALA A 1 108 ? -2.673 -6.998 3.831 1.00 79.31 108 ALA A CA 1
ATOM 835 C C . ALA A 1 108 ? -1.932 -8.318 4.077 1.00 79.31 108 ALA A C 1
ATOM 837 O O . ALA A 1 108 ? -2.235 -9.321 3.427 1.00 79.31 108 ALA A O 1
ATOM 838 N N . PHE A 1 109 ? -0.974 -8.339 5.009 1.00 79.50 109 PHE A N 1
ATOM 839 C CA . PHE A 1 109 ? -0.130 -9.508 5.265 1.00 79.50 109 PHE A CA 1
ATOM 840 C C . PHE A 1 109 ? -0.155 -9.998 6.716 1.00 79.50 109 PHE A C 1
ATOM 842 O O . PHE A 1 109 ? 0.915 -10.305 7.250 1.00 79.50 109 PHE A O 1
ATOM 849 N N . PRO A 1 110 ? -1.318 -10.138 7.378 1.00 71.50 110 PRO A N 1
ATOM 850 C CA . PRO A 1 110 ? -1.342 -10.720 8.708 1.00 71.50 110 PRO A CA 1
ATOM 851 C C . PRO A 1 110 ? -0.786 -12.142 8.617 1.00 71.50 110 PRO A C 1
ATOM 853 O O . PRO A 1 110 ? -1.335 -12.986 7.902 1.00 71.50 110 PRO A O 1
ATOM 856 N N . CYS A 1 111 ? 0.299 -12.450 9.332 1.00 67.19 111 CYS A N 1
ATOM 857 C CA . CYS A 1 111 ? 0.547 -13.851 9.617 1.00 67.19 111 CYS A CA 1
ATOM 858 C C . CYS A 1 111 ? -0.509 -14.305 10.601 1.00 67.19 111 CYS A C 1
ATOM 860 O O . CYS A 1 111 ? -0.473 -13.961 11.781 1.00 67.19 111 CYS A O 1
ATOM 862 N N . LEU A 1 112 ? -1.448 -15.094 10.094 1.00 59.50 112 LEU A N 1
ATOM 863 C CA . LEU A 1 112 ? -2.314 -15.909 10.920 1.00 59.50 112 LEU A CA 1
ATOM 864 C C . LEU A 1 112 ? -1.407 -16.891 11.671 1.00 59.50 112 LEU A C 1
ATOM 866 O O . LEU A 1 112 ? -1.035 -17.946 11.162 1.00 59.50 112 LEU A O 1
ATOM 870 N N . THR A 1 113 ? -0.948 -16.491 12.854 1.00 49.16 113 THR A N 1
ATOM 871 C CA . THR A 1 113 ? -0.388 -17.421 13.825 1.00 49.16 113 THR A CA 1
ATOM 872 C C . THR A 1 113 ? -1.578 -18.159 14.408 1.00 49.16 113 THR A C 1
ATOM 874 O O . THR A 1 113 ? -2.230 -17.659 15.327 1.00 49.16 113 THR A O 1
ATOM 877 N N . ASP A 1 114 ? -1.915 -19.302 13.828 1.00 46.25 114 ASP A N 1
ATOM 878 C CA . ASP A 1 114 ? -2.886 -20.180 14.458 1.00 46.25 114 ASP A CA 1
ATOM 879 C C . ASP A 1 114 ? -2.335 -20.662 15.814 1.00 46.25 114 ASP A C 1
ATOM 881 O O . ASP A 1 114 ? -1.151 -20.987 15.957 1.00 46.25 114 ASP A O 1
ATOM 885 N N . TYR A 1 115 ? -3.240 -20.618 16.793 1.00 38.28 115 TYR A N 1
ATOM 886 C CA . TYR A 1 115 ? -3.201 -21.261 18.106 1.00 38.28 115 TYR A CA 1
ATOM 887 C C . TYR A 1 115 ? -2.921 -22.768 18.034 1.00 38.28 115 TYR A C 1
ATOM 889 O O . TYR A 1 115 ? -3.378 -23.414 17.064 1.00 38.28 115 TYR A O 1
#

Sequence (115 aa):
MKTVLGAAAAVLAFFGLFADAQAEEPADDSLQTFLLECDDYLDDCRVYMNDFILSGIKMSNNPQPVCIPLERNKAADMMISRLSELERDPFWAEEPYGNAMMQAMTDAFPCLTDY

pLDDT: mean 74.0, std 20.73, range [33.88, 95.56]

Radius of gyration: 22.98 Å; chains: 1; bounding box: 43×76×45 Å

Secondary structure (DSSP, 8-state):
-----PPP--------S-------PPPPPBHHHHHHHHHHTHHHHHHHHHHHHHHHHHH---SSPB----STTHHHHHHHHHHHHHTTSHHHHHSBHHHHHHHHHHHH-B-----

Foldseek 3Di:
DDDDDDDDDDDPPPDDDPPPPPVPPPQAAALQVVLVVCVVPVVVQLVVLVVCLVVCVVPDPPPFDFAADPDRSPSSVLLSVQSVVQCVDPVRRRDRSVVSSNVSSCVSGGPPPDD